Protein AF-A0A8T3PZ11-F1 (afdb_monomer_lite)

Sequence (168 aa):
MGRRGVGGLRSTDRPSPPRGRAASSSPSSPPAPASAWRDTTCRTQPWRGLAAGADVIVDALIGSSLEGAPDEAYQPLIGVSALTDGWVVSLDLPSGIDASSAERPGAAVRADVTLGLGLPKIGAGRGEGRRFAGQRLLADIGIPPAAYQRLGIEVGNVFRHASIVSLP

Foldseek 3Di:
DDDDDDDDPPPDDPDDQPPPPPCPDDPPDDDDPPVVCVPVPPDDDPLPPPQQPDQEDEAPPDAQPDDAADDPVCQVVLCSLVNYSHFYEYEQFFPQFHQAPLDRRYRTHQGLAYEREDDRTPNCVDDNNVRRHRWYKYFDPPDDCVVCVVVVHDDDPQQVPHRMDTDD

Radius of gyration: 18.42 Å; chains: 1; bounding box: 52×54×48 Å

pLDDT: mean 79.47, std 22.56, range [28.31, 98.5]

Structure (mmCIF, N/CA/C/O backbone):
data_AF-A0A8T3PZ11-F1
#
_entry.id   AF-A0A8T3PZ11-F1
#
loop_
_atom_site.group_PDB
_atom_site.id
_atom_site.type_symbol
_atom_site.label_atom_id
_atom_site.label_alt_id
_atom_site.label_comp_id
_atom_site.label_asym_id
_atom_site.label_entity_id
_atom_site.label_seq_id
_atom_site.pdbx_PDB_ins_code
_atom_site.Cartn_x
_atom_site.Cartn_y
_atom_site.Cartn_z
_atom_site.occupancy
_atom_site.B_iso_or_equiv
_atom_site.auth_seq_id
_atom_site.auth_comp_id
_atom_site.auth_asym_id
_atom_site.auth_atom_id
_atom_site.pdbx_PDB_model_num
ATOM 1 N N . MET A 1 1 ? 26.832 28.950 -23.861 1.00 40.84 1 MET A N 1
ATOM 2 C CA . MET A 1 1 ? 26.361 28.430 -22.557 1.00 40.84 1 MET A CA 1
ATOM 3 C C . MET A 1 1 ? 24.882 28.047 -22.685 1.00 40.84 1 MET A C 1
ATOM 5 O O . MET A 1 1 ? 24.011 28.865 -22.431 1.00 40.84 1 MET A O 1
ATOM 9 N N . GLY A 1 2 ? 24.573 26.855 -23.204 1.00 30.97 2 GLY A N 1
ATOM 10 C CA . GLY A 1 2 ? 23.191 26.417 -23.444 1.00 30.97 2 GLY A CA 1
ATOM 11 C C . GLY A 1 2 ? 22.720 25.469 -22.346 1.00 30.97 2 GLY A C 1
ATOM 12 O O . GLY A 1 2 ? 23.194 24.338 -22.280 1.00 30.97 2 GLY A O 1
ATOM 13 N N . ARG A 1 3 ? 21.800 25.913 -21.485 1.00 35.12 3 ARG A N 1
ATOM 14 C CA . ARG A 1 3 ? 21.089 25.029 -20.552 1.00 35.12 3 ARG A CA 1
ATOM 15 C C . ARG A 1 3 ? 19.953 24.343 -21.312 1.00 35.12 3 ARG A C 1
ATOM 17 O O . ARG A 1 3 ? 18.979 24.995 -21.671 1.00 35.12 3 ARG A O 1
ATOM 24 N N . ARG A 1 4 ? 20.081 23.038 -21.569 1.00 34.44 4 ARG A N 1
ATOM 25 C CA . ARG A 1 4 ? 18.954 22.209 -22.021 1.00 34.44 4 ARG A CA 1
ATOM 26 C C . ARG A 1 4 ? 18.013 22.025 -20.833 1.00 34.44 4 ARG A C 1
ATOM 28 O O . ARG A 1 4 ? 18.372 21.367 -19.861 1.00 34.44 4 ARG A O 1
ATOM 35 N N . GLY A 1 5 ? 16.843 22.652 -20.899 1.00 30.42 5 GLY A N 1
ATOM 36 C CA . GLY A 1 5 ? 15.741 22.370 -19.990 1.00 30.42 5 GLY A CA 1
ATOM 37 C C . GLY A 1 5 ? 15.244 20.951 -20.237 1.00 30.42 5 GLY A C 1
ATOM 38 O O . GLY A 1 5 ? 14.877 20.605 -21.358 1.00 30.42 5 GLY A O 1
ATOM 39 N N . VAL A 1 6 ? 15.272 20.125 -19.197 1.00 38.03 6 VAL A N 1
ATOM 40 C CA . VAL A 1 6 ? 14.631 18.811 -19.200 1.00 38.03 6 VAL A CA 1
ATOM 41 C C . VAL A 1 6 ? 13.127 19.071 -19.214 1.00 38.03 6 VAL A C 1
ATOM 43 O O . VAL A 1 6 ? 12.582 19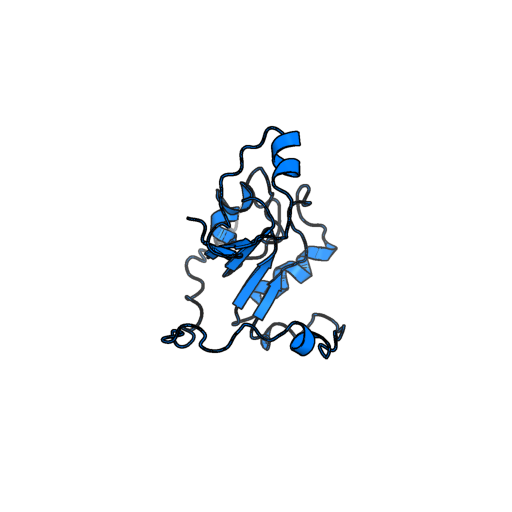.654 -18.277 1.00 38.03 6 VAL A O 1
ATOM 46 N N . GLY A 1 7 ? 12.483 18.737 -20.332 1.00 28.31 7 GLY A N 1
ATOM 47 C CA . GLY A 1 7 ? 11.046 18.887 -20.513 1.00 28.31 7 GLY A CA 1
ATOM 48 C C . GLY A 1 7 ? 10.297 18.082 -19.458 1.00 28.31 7 GLY A C 1
ATOM 49 O O . GLY A 1 7 ? 10.489 16.875 -19.334 1.00 28.31 7 GLY A O 1
ATOM 50 N N . GLY A 1 8 ? 9.456 18.770 -18.688 1.00 30.23 8 GLY A N 1
ATOM 51 C CA . GLY A 1 8 ? 8.541 18.144 -17.748 1.00 30.23 8 GLY A CA 1
ATOM 52 C C . GLY A 1 8 ? 7.560 17.244 -18.490 1.00 30.23 8 GLY A C 1
ATOM 53 O O . GLY A 1 8 ? 6.756 17.718 -19.293 1.00 30.23 8 GLY A O 1
ATOM 54 N N . LEU A 1 9 ? 7.614 15.950 -18.193 1.00 34.22 9 LEU A N 1
ATOM 55 C CA . LEU A 1 9 ? 6.552 15.006 -18.512 1.00 34.22 9 LEU A CA 1
ATOM 56 C C . LEU A 1 9 ? 5.316 15.399 -17.695 1.00 34.22 9 LEU A C 1
ATOM 58 O O . LEU A 1 9 ? 5.181 15.056 -16.523 1.00 34.22 9 LEU A O 1
ATOM 62 N N . ARG A 1 10 ? 4.412 16.164 -18.309 1.00 36.34 10 ARG A N 1
ATOM 63 C CA . ARG A 1 10 ? 3.038 16.298 -17.823 1.00 36.34 10 ARG A CA 1
ATOM 64 C C . ARG A 1 10 ? 2.321 14.986 -18.152 1.00 36.34 10 ARG A C 1
ATOM 66 O O . ARG A 1 10 ? 1.842 14.831 -19.266 1.00 36.34 10 ARG A O 1
ATOM 73 N N . SER A 1 11 ? 2.274 14.043 -17.210 1.00 45.47 11 SER A N 1
ATOM 74 C CA . SER A 1 11 ? 1.403 12.861 -17.296 1.00 45.47 11 SER A CA 1
ATOM 75 C C . SER A 1 11 ? 0.234 13.011 -16.318 1.00 45.47 11 SER A C 1
ATOM 77 O O . SER A 1 11 ? 0.173 12.370 -15.268 1.00 45.47 11 SER A O 1
ATOM 79 N N . THR A 1 12 ? -0.679 13.927 -16.622 1.00 46.34 12 THR A N 1
ATOM 80 C CA . THR A 1 12 ? -2.043 13.839 -16.096 1.00 46.34 12 THR A CA 1
ATOM 81 C C . THR A 1 12 ? -2.808 12.920 -17.040 1.00 46.34 12 THR A C 1
ATOM 83 O O . THR A 1 12 ? -2.744 13.125 -18.245 1.00 46.34 12 THR A O 1
ATOM 86 N N . ASP A 1 13 ? -3.488 11.924 -16.479 1.00 43.38 13 ASP A N 1
ATOM 87 C CA . ASP A 1 13 ? -4.371 10.961 -17.152 1.00 43.38 13 ASP A CA 1
ATOM 88 C C . ASP A 1 13 ? -3.690 9.699 -17.701 1.00 43.38 13 ASP A C 1
ATOM 90 O O . ASP A 1 13 ? -3.577 9.476 -18.904 1.00 43.38 13 ASP A O 1
ATOM 94 N N . ARG A 1 14 ? -3.331 8.784 -16.783 1.00 50.12 14 ARG A N 1
ATOM 95 C CA . ARG A 1 14 ? -3.458 7.356 -17.117 1.00 50.12 14 ARG A CA 1
ATOM 96 C C . ARG A 1 14 ? -4.959 7.144 -17.385 1.00 50.12 14 ARG A C 1
ATOM 98 O O . ARG A 1 14 ? -5.754 7.586 -16.546 1.00 50.12 14 ARG A O 1
ATOM 105 N N . PRO A 1 15 ? -5.362 6.579 -18.536 1.00 39.34 15 PRO A N 1
ATOM 106 C CA . PRO A 1 15 ? -6.771 6.343 -18.821 1.00 39.34 15 PRO A CA 1
ATOM 107 C C . PRO A 1 15 ? -7.394 5.587 -17.649 1.00 39.34 15 PRO A C 1
ATOM 109 O O . PRO A 1 15 ? -6.736 4.741 -17.039 1.00 39.34 15 PRO A O 1
ATOM 112 N N . SER A 1 16 ? -8.649 5.905 -17.313 1.00 43.78 16 SER A N 1
ATOM 113 C CA . SER A 1 16 ? -9.408 5.042 -16.411 1.00 43.78 16 SER A CA 1
ATOM 114 C C . SER A 1 16 ? -9.273 3.611 -16.933 1.00 43.78 16 SER A C 1
ATOM 116 O O . SER A 1 16 ? -9.391 3.435 -18.154 1.00 43.78 16 SER A O 1
ATOM 118 N N . PRO A 1 17 ? -9.003 2.618 -16.066 1.00 45.28 17 PRO A N 1
ATOM 119 C CA . PRO A 1 17 ? -8.902 1.234 -16.505 1.00 45.28 17 PRO A CA 1
ATOM 120 C C . PRO A 1 17 ? -10.127 0.905 -17.361 1.00 45.28 17 PRO A C 1
ATOM 122 O O . PRO A 1 17 ? -11.192 1.513 -17.139 1.00 45.28 17 PRO A O 1
ATOM 125 N N . PRO A 1 18 ? -10.001 0.005 -18.360 1.00 44.66 18 PRO A N 1
ATOM 126 C CA . PRO A 1 18 ? -11.141 -0.389 -19.175 1.00 44.66 18 PRO A CA 1
ATOM 127 C C . PRO A 1 18 ? -12.286 -0.643 -18.214 1.00 44.66 18 PRO A C 1
ATOM 129 O O . PRO A 1 18 ? -12.075 -1.314 -17.201 1.00 44.66 18 PRO A O 1
ATOM 132 N N . ARG A 1 19 ? -13.447 -0.016 -18.461 1.00 44.81 19 ARG A N 1
ATOM 133 C CA . ARG A 1 19 ? -14.642 -0.250 -17.652 1.00 44.81 19 ARG A CA 1
ATOM 134 C C . ARG A 1 19 ? -14.885 -1.748 -17.737 1.00 44.81 19 ARG A C 1
ATOM 136 O O . ARG A 1 19 ? -15.534 -2.217 -18.670 1.00 44.81 19 ARG A O 1
ATOM 143 N N . GLY A 1 20 ? -14.325 -2.498 -16.787 1.00 39.06 20 GLY A N 1
ATOM 144 C CA . GLY A 1 20 ? -14.739 -3.847 -16.498 1.00 39.06 20 GLY A CA 1
ATOM 145 C C . GLY A 1 20 ? -16.238 -3.718 -16.421 1.00 39.06 20 GLY A C 1
ATOM 146 O O . GLY A 1 20 ? -16.719 -2.762 -15.795 1.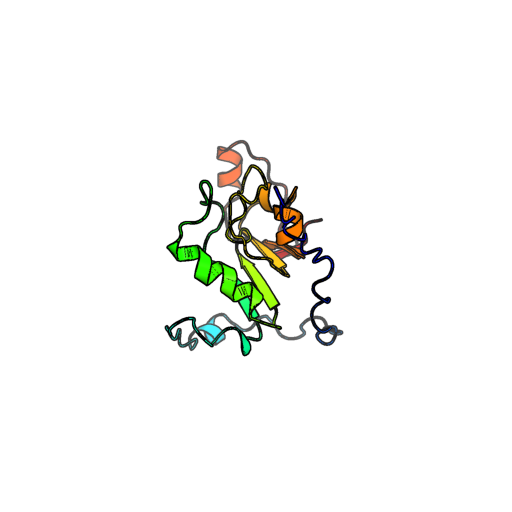00 39.06 20 GLY A O 1
ATOM 147 N N . ARG A 1 21 ? -16.946 -4.558 -17.191 1.00 34.28 21 ARG A N 1
ATOM 148 C CA . ARG A 1 21 ? -18.405 -4.666 -17.126 1.00 34.28 21 ARG A CA 1
ATOM 149 C C . ARG A 1 21 ? -18.781 -4.329 -15.702 1.00 34.28 21 ARG A C 1
ATOM 151 O O . ARG A 1 21 ? -18.279 -5.001 -14.798 1.00 34.28 21 ARG A O 1
ATOM 158 N N . ALA A 1 22 ? -19.533 -3.240 -15.515 1.00 33.47 22 ALA A N 1
ATOM 159 C CA . ALA A 1 22 ? -20.079 -2.945 -14.208 1.00 33.47 22 ALA A CA 1
ATOM 160 C C . ALA A 1 22 ? -20.568 -4.293 -13.691 1.00 33.47 22 ALA A C 1
ATOM 162 O O . ALA A 1 22 ? -21.275 -4.992 -14.426 1.00 33.47 22 ALA A O 1
ATOM 163 N N . ALA A 1 23 ? -20.100 -4.714 -12.519 1.00 37.97 23 ALA A N 1
ATOM 164 C CA . ALA A 1 23 ? -20.728 -5.815 -11.823 1.00 37.97 23 ALA A CA 1
ATOM 165 C C . ALA A 1 23 ? -22.131 -5.306 -11.463 1.00 37.97 23 ALA A C 1
ATOM 167 O O . ALA A 1 23 ? -22.411 -4.886 -10.347 1.00 37.97 23 ALA A O 1
ATOM 168 N N . SER A 1 24 ? -23.004 -5.238 -12.469 1.00 38.56 24 SER A N 1
ATOM 169 C CA . SER A 1 24 ? -24.431 -5.003 -12.380 1.00 38.56 24 SER A CA 1
ATOM 170 C C . SER A 1 24 ? -25.042 -6.329 -11.964 1.00 38.56 24 SER A C 1
ATOM 172 O O . SER A 1 24 ? -25.735 -7.006 -12.713 1.00 38.56 24 SER A O 1
ATOM 174 N N . SER A 1 25 ? -24.629 -6.726 -10.779 1.00 38.00 25 SER A N 1
ATOM 175 C CA . SER A 1 25 ? -25.112 -7.803 -9.953 1.00 38.00 25 SER A CA 1
ATOM 176 C C . SER A 1 25 ? -24.159 -7.743 -8.777 1.00 38.00 25 SER A C 1
ATOM 178 O O . SER A 1 25 ? -22.947 -7.900 -8.962 1.00 38.00 25 SER A O 1
ATOM 180 N N . SER A 1 26 ? -24.686 -7.524 -7.573 1.00 39.12 26 SER A N 1
ATOM 181 C CA . SER A 1 26 ? -24.033 -8.013 -6.359 1.00 39.12 26 SER A CA 1
ATOM 182 C C . SER A 1 26 ? -23.376 -9.356 -6.689 1.00 39.12 26 SER A C 1
ATOM 184 O O . SER A 1 26 ? -24.028 -10.134 -7.395 1.00 39.12 26 SER A O 1
ATOM 186 N N . PRO A 1 27 ? -22.130 -9.644 -6.274 1.00 36.09 27 PRO A N 1
ATOM 187 C CA . PRO A 1 27 ? -21.582 -10.976 -6.472 1.00 36.09 27 PRO A CA 1
ATOM 188 C C . PRO A 1 27 ? -22.564 -11.955 -5.818 1.00 36.09 27 PRO A C 1
ATOM 190 O O . PRO A 1 27 ? -22.660 -12.047 -4.600 1.00 36.09 27 PRO A O 1
ATOM 193 N N . SER A 1 28 ? -23.390 -12.605 -6.640 1.00 44.44 28 SER A N 1
ATOM 194 C CA . SER A 1 28 ? -24.408 -13.564 -6.205 1.00 44.44 28 SER A CA 1
ATOM 195 C C . SER A 1 28 ? -23.761 -14.885 -5.810 1.00 44.44 28 SER A C 1
ATOM 197 O O . SER A 1 28 ? -24.422 -15.783 -5.300 1.00 44.44 28 SER A O 1
ATOM 199 N N . SER A 1 29 ? -22.455 -14.994 -6.041 1.00 38.19 29 SER A N 1
ATOM 200 C CA . SER A 1 29 ? -21.614 -16.065 -5.551 1.00 38.19 29 SER A CA 1
ATOM 201 C C . SER A 1 29 ? -20.837 -15.575 -4.330 1.00 38.19 29 SER A C 1
ATOM 203 O O . SER A 1 29 ? -20.284 -14.471 -4.372 1.00 38.19 29 SER A O 1
ATOM 205 N N . PRO A 1 30 ? -20.770 -16.374 -3.250 1.00 39.69 30 PRO A N 1
ATOM 206 C CA . PRO A 1 30 ? -19.862 -16.085 -2.151 1.00 39.69 30 PRO A CA 1
ATOM 207 C C . PRO A 1 30 ? -18.425 -15.950 -2.687 1.00 39.69 30 PRO A C 1
ATOM 209 O O . PRO A 1 30 ? -18.109 -16.544 -3.726 1.00 39.69 30 PRO A O 1
ATOM 212 N N . PRO A 1 31 ? -17.543 -15.190 -2.008 1.00 53.28 31 PRO A N 1
ATOM 213 C CA . PRO A 1 31 ? -16.123 -15.200 -2.340 1.00 53.28 31 PRO A CA 1
ATOM 214 C C . PRO A 1 31 ? -15.646 -16.651 -2.416 1.00 53.28 31 PRO A C 1
ATOM 216 O O . PRO A 1 31 ? -16.051 -17.479 -1.593 1.00 53.28 31 PRO A O 1
ATOM 219 N N . ALA A 1 32 ? -14.831 -16.960 -3.431 1.00 51.34 32 ALA A N 1
ATOM 220 C CA . ALA A 1 32 ? -14.315 -18.306 -3.631 1.00 51.34 32 ALA A CA 1
ATOM 221 C C . ALA A 1 32 ? -13.755 -18.825 -2.293 1.00 51.34 32 ALA A C 1
ATOM 223 O O . ALA A 1 32 ? -12.999 -18.100 -1.634 1.00 51.34 32 ALA A O 1
ATOM 224 N N . PRO A 1 33 ? -14.162 -20.027 -1.845 1.00 48.25 33 PRO A N 1
ATOM 225 C CA . PRO A 1 33 ? -13.781 -20.527 -0.533 1.00 48.25 33 PRO A CA 1
ATOM 226 C C . PRO A 1 33 ? -12.256 -20.565 -0.425 1.00 48.25 33 PRO A C 1
ATOM 228 O O . PRO A 1 33 ? -11.570 -20.772 -1.421 1.00 48.25 33 PRO A O 1
ATOM 231 N N . ALA A 1 34 ? -11.704 -20.425 0.782 1.00 49.22 34 ALA A N 1
ATOM 232 C CA . ALA A 1 34 ? -10.256 -20.517 1.010 1.00 49.22 34 ALA A CA 1
ATOM 233 C C . ALA A 1 34 ? -9.624 -21.792 0.394 1.00 49.22 34 ALA A C 1
ATOM 235 O O . ALA A 1 34 ? -8.437 -21.812 0.089 1.00 49.22 34 ALA A O 1
ATOM 236 N N . SER A 1 35 ? -10.421 -22.848 0.169 1.00 46.00 35 SER A N 1
ATOM 237 C CA . SER A 1 35 ? -10.028 -24.057 -0.563 1.00 46.00 35 SER A CA 1
ATOM 238 C C . SER A 1 35 ? -9.755 -23.864 -2.056 1.00 46.00 35 SER A C 1
ATOM 240 O O . SER A 1 35 ? -8.908 -24.574 -2.580 1.00 46.00 35 SER A O 1
ATOM 242 N N . ALA A 1 36 ? -10.391 -22.904 -2.727 1.00 49.62 36 ALA A N 1
ATOM 243 C CA . ALA A 1 36 ? -10.120 -22.571 -4.127 1.00 49.62 36 ALA A CA 1
ATOM 244 C C . ALA A 1 36 ? -8.708 -21.993 -4.331 1.00 49.62 36 ALA A C 1
ATOM 246 O O . ALA A 1 36 ? -8.157 -22.076 -5.422 1.00 49.62 36 ALA A O 1
ATOM 247 N N . TRP A 1 37 ? -8.105 -21.461 -3.265 1.00 51.59 37 TRP A N 1
ATOM 248 C CA . TRP A 1 37 ? -6.733 -20.952 -3.257 1.00 51.59 37 TRP A CA 1
ATOM 249 C C . TRP A 1 37 ? -5.704 -22.007 -2.821 1.00 51.59 37 TRP A C 1
ATOM 251 O O . TRP A 1 37 ? -4.505 -21.732 -2.850 1.00 51.59 37 TRP A O 1
ATOM 261 N N . ARG A 1 38 ? -6.134 -23.216 -2.420 1.00 47.88 38 ARG A N 1
ATOM 262 C CA . ARG A 1 38 ? -5.220 -24.293 -1.983 1.00 47.88 38 ARG A CA 1
ATOM 263 C C . ARG A 1 38 ? -4.405 -24.885 -3.135 1.00 47.88 38 ARG A C 1
ATOM 265 O O . ARG A 1 38 ? -3.293 -25.329 -2.884 1.00 47.88 38 ARG A O 1
ATOM 272 N N . ASP A 1 39 ? -4.911 -24.797 -4.363 1.00 49.56 39 ASP A N 1
ATOM 273 C CA . ASP A 1 39 ? -4.210 -25.199 -5.593 1.00 49.56 39 ASP A CA 1
ATOM 274 C C . ASP A 1 39 ? -3.514 -24.023 -6.300 1.00 49.56 39 ASP A C 1
ATOM 276 O O . ASP A 1 39 ? -3.157 -24.108 -7.477 1.00 49.56 39 ASP A O 1
ATOM 280 N N . THR A 1 40 ? -3.278 -22.906 -5.601 1.00 57.75 40 THR A N 1
ATOM 281 C CA . THR A 1 40 ? -2.482 -21.818 -6.178 1.00 57.75 40 THR A CA 1
ATOM 282 C C . THR A 1 40 ? -1.028 -22.272 -6.245 1.00 57.75 40 THR A C 1
ATOM 284 O O . THR A 1 40 ? -0.272 -22.143 -5.282 1.00 57.75 40 THR A O 1
ATOM 287 N N . THR A 1 41 ? -0.604 -22.816 -7.386 1.00 59.94 41 THR A N 1
ATOM 288 C CA . THR A 1 41 ? 0.818 -23.026 -7.651 1.00 59.94 41 THR A CA 1
ATOM 289 C C . THR A 1 41 ? 1.487 -21.655 -7.688 1.00 59.94 41 THR A C 1
ATOM 291 O O . THR A 1 41 ? 1.419 -20.952 -8.696 1.00 59.94 41 THR A O 1
ATOM 294 N N . CYS A 1 42 ? 2.114 -21.247 -6.584 1.00 66.88 42 CYS A N 1
ATOM 295 C CA . CYS A 1 42 ? 3.004 -20.096 -6.584 1.00 66.88 42 CYS A CA 1
ATOM 296 C C . CYS A 1 42 ? 4.217 -20.466 -7.439 1.00 66.88 42 CYS A C 1
ATOM 298 O O . CYS A 1 42 ? 5.064 -21.264 -7.035 1.00 66.88 42 CYS A O 1
ATOM 300 N N . ARG A 1 43 ? 4.264 -19.939 -8.662 1.00 67.25 43 ARG A N 1
ATOM 301 C CA . ARG A 1 43 ? 5.412 -20.098 -9.549 1.00 67.25 43 ARG A CA 1
ATOM 302 C C . ARG A 1 43 ? 6.297 -18.875 -9.396 1.00 67.25 43 ARG A C 1
ATOM 304 O O . ARG A 1 43 ? 5.902 -17.773 -9.768 1.00 67.25 43 ARG A O 1
ATOM 311 N N . THR A 1 44 ? 7.504 -19.075 -8.888 1.00 76.00 44 THR A N 1
ATOM 312 C CA . THR A 1 44 ? 8.544 -18.053 -8.951 1.00 76.00 44 THR A CA 1
ATOM 313 C C . THR A 1 44 ? 9.151 -18.069 -10.349 1.00 76.00 44 THR A C 1
ATOM 315 O O . THR A 1 44 ? 9.464 -19.116 -10.913 1.00 76.00 44 THR A O 1
ATOM 318 N N . GLN A 1 45 ? 9.272 -16.894 -10.945 1.00 73.81 45 GLN A N 1
ATOM 319 C CA . GLN A 1 45 ? 9.867 -16.711 -12.261 1.00 73.81 45 GLN A CA 1
ATOM 320 C C . GLN A 1 45 ? 10.499 -15.321 -12.320 1.00 73.81 45 GLN A C 1
ATOM 322 O O . GLN A 1 45 ? 10.069 -14.428 -11.583 1.00 73.81 45 GLN A O 1
ATOM 327 N N . PRO A 1 46 ? 11.528 -15.112 -13.157 1.00 79.12 46 PRO A N 1
ATOM 328 C CA . PRO A 1 46 ? 12.093 -13.786 -13.352 1.00 79.12 46 PRO A CA 1
ATOM 329 C C . PRO A 1 46 ? 10.993 -12.800 -13.755 1.00 79.12 46 PRO A C 1
ATOM 331 O O . PRO A 1 46 ? 10.225 -13.068 -14.670 1.00 79.12 46 PRO A O 1
ATOM 334 N N . TRP A 1 47 ? 10.931 -11.645 -13.094 1.00 74.12 47 TRP A N 1
ATOM 335 C CA . TRP A 1 47 ? 9.876 -10.646 -13.316 1.00 74.12 47 TRP A CA 1
ATOM 336 C C . TRP A 1 47 ? 9.869 -10.058 -14.742 1.00 74.12 47 TRP A C 1
ATOM 338 O O . TRP A 1 47 ? 8.869 -9.497 -15.194 1.00 74.12 47 TRP A O 1
ATOM 348 N N . ARG A 1 48 ? 10.988 -10.173 -15.466 1.00 74.00 48 ARG A N 1
ATOM 349 C CA . ARG A 1 48 ? 11.167 -9.620 -16.812 1.00 74.00 48 ARG A CA 1
ATOM 350 C C . ARG A 1 48 ? 10.226 -10.294 -17.815 1.00 74.00 48 ARG A C 1
ATOM 352 O O . ARG A 1 48 ? 10.318 -11.494 -18.037 1.00 74.00 48 ARG A O 1
ATOM 359 N N . GLY A 1 49 ? 9.376 -9.494 -18.461 1.00 70.81 49 GLY A N 1
ATOM 360 C CA . GLY A 1 49 ? 8.480 -9.935 -19.539 1.00 70.81 49 GLY A CA 1
ATOM 361 C C . GLY A 1 49 ? 7.092 -10.410 -19.097 1.00 70.81 49 GLY A C 1
ATOM 362 O O . GLY A 1 49 ? 6.269 -10.705 -19.954 1.00 70.81 49 GLY A O 1
ATOM 363 N N . LEU A 1 50 ? 6.803 -10.446 -17.791 1.00 70.56 50 LEU A N 1
ATOM 364 C CA . LEU A 1 50 ? 5.523 -10.954 -17.271 1.00 70.56 50 LEU A CA 1
ATOM 365 C C . LEU A 1 50 ? 4.441 -9.881 -17.128 1.00 70.56 50 LEU A C 1
ATOM 367 O O . LEU A 1 50 ? 3.257 -10.176 -17.242 1.00 70.56 50 LEU A O 1
ATOM 371 N N . ALA A 1 51 ? 4.842 -8.633 -16.898 1.00 73.44 51 ALA A N 1
ATOM 372 C CA . ALA A 1 51 ? 3.911 -7.549 -16.593 1.00 73.44 51 ALA A CA 1
ATOM 373 C C . ALA A 1 51 ? 3.004 -7.155 -17.761 1.00 73.44 51 ALA A C 1
ATOM 375 O O . ALA A 1 51 ? 1.844 -6.818 -17.541 1.00 73.44 51 ALA A O 1
ATOM 376 N N . ALA A 1 52 ? 3.510 -7.244 -18.993 1.00 74.75 52 ALA A N 1
ATOM 377 C CA . ALA A 1 52 ? 2.765 -6.851 -20.187 1.00 74.75 52 ALA A CA 1
ATOM 378 C C . ALA A 1 52 ? 1.534 -7.740 -20.455 1.00 74.75 52 ALA A C 1
ATOM 380 O O . ALA A 1 52 ? 0.623 -7.314 -21.151 1.00 74.75 52 ALA A O 1
ATOM 381 N N . GLY A 1 53 ? 1.498 -8.962 -19.908 1.00 80.31 53 GLY A N 1
ATOM 382 C CA . GLY A 1 53 ? 0.363 -9.885 -20.033 1.00 80.31 53 GLY A CA 1
ATOM 383 C C . GLY A 1 53 ? -0.437 -10.082 -18.745 1.00 80.31 53 GLY A C 1
ATOM 384 O O . GLY A 1 53 ? -1.288 -10.964 -18.706 1.00 80.31 53 GLY A O 1
ATOM 385 N N . ALA A 1 54 ? -0.138 -9.336 -17.678 1.00 86.12 54 ALA A N 1
ATOM 386 C CA . ALA A 1 54 ? -0.823 -9.490 -16.400 1.00 86.12 54 ALA A CA 1
ATOM 387 C C . ALA A 1 54 ? -2.138 -8.698 -16.384 1.00 86.12 54 ALA A C 1
ATOM 389 O O . ALA A 1 54 ? -2.126 -7.489 -16.596 1.00 86.12 54 ALA A O 1
ATOM 390 N N . ASP A 1 55 ? -3.252 -9.359 -16.053 1.00 90.94 55 ASP A N 1
ATOM 391 C CA . ASP A 1 55 ? -4.538 -8.682 -15.820 1.00 90.94 55 ASP A CA 1
ATOM 392 C C . ASP A 1 55 ? -4.510 -7.826 -14.543 1.00 90.94 55 ASP A C 1
ATOM 394 O O . ASP A 1 55 ? -5.190 -6.801 -14.442 1.00 90.94 55 ASP A O 1
ATOM 398 N N . VAL A 1 56 ? -3.725 -8.270 -13.553 1.00 93.69 56 VAL A N 1
ATOM 399 C CA . VAL A 1 56 ? -3.541 -7.612 -12.259 1.00 93.69 56 VAL A CA 1
ATOM 400 C C . VAL A 1 56 ? -2.093 -7.768 -11.794 1.00 93.69 56 VAL A C 1
ATOM 402 O O . VAL A 1 56 ? -1.545 -8.871 -11.784 1.00 93.69 56 VAL A O 1
ATOM 405 N N . ILE A 1 57 ? -1.496 -6.670 -11.340 1.00 94.06 57 ILE A N 1
ATOM 406 C CA . ILE A 1 57 ? -0.261 -6.640 -10.561 1.00 94.06 57 ILE A CA 1
ATOM 407 C C . ILE A 1 57 ? -0.618 -6.307 -9.117 1.00 94.06 57 ILE A C 1
ATOM 409 O O . ILE A 1 57 ? -1.252 -5.288 -8.845 1.00 94.06 57 ILE A O 1
ATOM 413 N N . VAL A 1 58 ? -0.169 -7.152 -8.190 1.00 96.00 58 VAL A N 1
ATOM 414 C CA . VAL A 1 58 ? -0.264 -6.881 -6.755 1.00 96.00 58 VAL A CA 1
ATOM 415 C C . VAL A 1 58 ? 1.076 -6.350 -6.268 1.00 96.00 58 VAL A C 1
ATOM 417 O O . VAL A 1 58 ? 2.080 -7.061 -6.270 1.00 96.00 58 VAL A O 1
ATOM 420 N N . ASP A 1 59 ? 1.083 -5.089 -5.861 1.00 96.88 59 ASP A N 1
ATOM 421 C CA . ASP A 1 59 ? 2.203 -4.450 -5.196 1.00 96.88 59 ASP A CA 1
ATOM 422 C C . ASP A 1 59 ? 2.150 -4.747 -3.694 1.00 96.88 59 ASP A C 1
ATOM 424 O O . ASP A 1 59 ? 1.330 -4.215 -2.949 1.00 96.88 59 ASP A O 1
ATOM 428 N N . ALA A 1 60 ? 3.040 -5.636 -3.273 1.00 96.00 60 ALA A N 1
ATOM 429 C CA . ALA A 1 60 ? 3.287 -5.986 -1.880 1.00 96.00 60 ALA A CA 1
ATOM 430 C C . ALA A 1 60 ? 4.794 -5.932 -1.576 1.00 96.00 60 ALA A C 1
ATOM 432 O O . ALA A 1 60 ? 5.304 -6.753 -0.815 1.00 96.00 60 ALA A O 1
ATOM 433 N N . LEU A 1 61 ? 5.524 -5.024 -2.243 1.00 95.44 61 LEU A N 1
ATOM 434 C CA . LEU A 1 61 ? 6.981 -4.928 -2.115 1.00 95.44 61 LEU A CA 1
ATOM 435 C C . LEU A 1 61 ? 7.377 -4.243 -0.802 1.00 95.44 61 LEU A C 1
ATOM 437 O O . LEU A 1 61 ? 8.228 -4.756 -0.081 1.00 95.44 61 LEU A O 1
ATOM 441 N N . ILE A 1 62 ? 6.783 -3.081 -0.508 1.00 97.12 62 ILE A N 1
ATOM 442 C CA . ILE A 1 62 ? 7.104 -2.243 0.650 1.00 97.12 62 ILE A CA 1
ATOM 443 C C . ILE A 1 62 ? 5.821 -1.570 1.156 1.00 97.12 62 ILE A C 1
ATOM 445 O O . ILE A 1 62 ? 5.215 -0.771 0.449 1.00 97.12 62 ILE A O 1
ATOM 449 N N . GLY A 1 63 ? 5.422 -1.872 2.392 1.00 95.12 63 GLY A N 1
ATOM 450 C CA . GLY A 1 63 ? 4.291 -1.221 3.065 1.00 95.12 63 GLY A CA 1
ATOM 451 C C . GLY A 1 63 ? 4.739 -0.063 3.958 1.00 95.12 63 GLY A C 1
ATOM 452 O O . GLY A 1 63 ? 5.632 0.711 3.617 1.00 95.12 63 GLY A O 1
ATOM 453 N N . SER A 1 64 ? 4.168 0.030 5.160 1.00 95.50 64 SER A N 1
ATOM 454 C CA . SER A 1 64 ? 4.479 1.094 6.124 1.00 95.50 64 SER A CA 1
ATOM 455 C C . SER A 1 64 ? 5.899 1.106 6.699 1.00 95.50 64 SER A C 1
ATOM 457 O O . SER A 1 64 ? 6.201 1.977 7.508 1.00 95.50 64 SER A O 1
ATOM 459 N N . SER A 1 65 ? 6.751 0.144 6.342 1.00 95.31 65 SER A N 1
ATOM 460 C CA . SER A 1 65 ? 8.129 0.031 6.835 1.00 95.31 65 SER A CA 1
ATOM 461 C C . SER A 1 65 ? 9.156 0.790 5.990 1.00 95.31 65 SER A C 1
ATOM 463 O O . SER A 1 65 ? 10.350 0.601 6.198 1.00 95.31 65 SER A O 1
ATOM 465 N N . LEU A 1 66 ? 8.730 1.572 4.991 1.00 96.56 66 LEU A N 1
ATOM 466 C CA . LEU A 1 66 ? 9.653 2.366 4.184 1.00 96.56 66 LEU A CA 1
ATOM 467 C C . LEU A 1 66 ? 10.355 3.422 5.050 1.00 96.56 66 LEU A C 1
ATOM 469 O O . LEU A 1 66 ? 9.695 4.214 5.718 1.00 96.56 66 LEU A O 1
ATOM 473 N N . GLU A 1 67 ? 11.681 3.476 4.952 1.00 94.56 67 GLU A N 1
ATOM 474 C CA . GLU A 1 67 ? 12.510 4.528 5.536 1.00 94.56 67 GLU A CA 1
ATOM 475 C C . GLU A 1 67 ? 13.294 5.217 4.413 1.00 94.56 67 GLU A C 1
ATOM 477 O O . GLU A 1 67 ? 14.202 4.638 3.821 1.00 94.56 67 GLU A O 1
ATOM 482 N N . GLY A 1 68 ? 12.932 6.459 4.082 1.00 95.50 68 GLY A N 1
ATOM 483 C CA . GLY A 1 68 ? 13.565 7.183 2.978 1.00 95.50 68 GLY A CA 1
ATOM 484 C C . GLY A 1 68 ? 13.241 6.595 1.597 1.00 95.50 68 GLY A C 1
ATOM 485 O O . GLY A 1 68 ? 12.142 6.100 1.354 1.00 95.50 68 GLY A O 1
ATOM 486 N N . ALA A 1 69 ? 14.168 6.728 0.644 1.00 97.31 69 ALA A N 1
ATOM 487 C CA . ALA A 1 69 ? 13.971 6.231 -0.719 1.00 97.31 69 ALA A CA 1
ATOM 488 C C . ALA A 1 69 ? 14.091 4.696 -0.776 1.00 97.31 69 ALA A C 1
ATOM 490 O O . ALA A 1 69 ? 14.970 4.152 -0.112 1.00 97.31 69 ALA A O 1
ATOM 491 N N . PRO A 1 70 ? 13.284 3.992 -1.598 1.00 96.94 70 PRO A N 1
ATOM 492 C CA . PRO A 1 70 ? 13.447 2.552 -1.784 1.00 96.94 70 PRO A CA 1
ATOM 493 C C . PRO A 1 70 ? 14.855 2.183 -2.251 1.00 96.94 70 PRO A C 1
ATOM 495 O O . PRO A 1 70 ? 15.392 2.832 -3.160 1.00 96.94 70 PRO A O 1
ATOM 498 N N . ASP A 1 71 ? 15.398 1.097 -1.693 1.00 95.44 71 ASP A N 1
ATOM 499 C CA . ASP A 1 71 ? 16.693 0.562 -2.111 1.00 95.44 71 ASP A CA 1
ATOM 500 C C . ASP A 1 71 ? 16.731 0.324 -3.623 1.00 95.44 71 ASP A C 1
ATOM 502 O O . ASP A 1 71 ? 15.730 -0.038 -4.254 1.00 95.44 71 ASP A O 1
ATOM 506 N N . GLU A 1 72 ? 17.920 0.459 -4.211 1.00 92.62 72 GLU A N 1
ATOM 507 C CA . GLU A 1 72 ? 18.135 0.282 -5.651 1.00 92.62 72 GLU A CA 1
ATOM 508 C C . GLU A 1 72 ? 17.617 -1.069 -6.168 1.00 92.62 72 GLU A C 1
ATOM 510 O O . GLU A 1 72 ? 17.128 -1.155 -7.294 1.00 92.62 72 GLU A O 1
ATOM 515 N N . ALA A 1 73 ? 17.637 -2.109 -5.328 1.00 90.31 73 ALA A N 1
ATOM 516 C CA . ALA A 1 73 ? 17.111 -3.432 -5.655 1.00 90.31 73 ALA A CA 1
ATOM 517 C C . ALA A 1 73 ? 15.590 -3.445 -5.923 1.00 90.31 73 ALA A C 1
ATOM 519 O O . ALA A 1 73 ? 15.120 -4.254 -6.726 1.00 90.31 73 ALA A O 1
ATOM 520 N N . TYR A 1 74 ? 14.820 -2.546 -5.298 1.00 91.31 74 TYR A N 1
ATOM 521 C CA . TYR A 1 74 ? 13.368 -2.449 -5.485 1.00 91.31 74 TYR A CA 1
ATOM 522 C C . TYR A 1 74 ? 12.975 -1.566 -6.667 1.00 91.31 74 TYR A C 1
ATOM 524 O O . TYR A 1 74 ? 11.886 -1.737 -7.213 1.00 91.31 74 TYR A O 1
ATOM 532 N N . GLN A 1 75 ? 13.836 -0.643 -7.106 1.00 90.31 75 GLN A N 1
ATOM 533 C CA . GLN A 1 75 ? 13.486 0.312 -8.164 1.00 90.31 75 GLN A CA 1
ATOM 534 C C . GLN A 1 75 ? 13.050 -0.361 -9.481 1.00 90.31 75 GLN A C 1
ATOM 536 O O . GLN A 1 75 ? 12.028 0.056 -10.037 1.00 90.31 75 GLN A O 1
ATOM 541 N N . PRO A 1 76 ? 13.718 -1.429 -9.975 1.00 90.00 76 PRO A N 1
ATOM 542 C CA . PRO A 1 76 ? 13.249 -2.142 -11.159 1.00 90.00 76 PRO A CA 1
ATOM 543 C C . PRO A 1 76 ? 11.877 -2.785 -10.952 1.00 90.00 76 PRO A C 1
ATOM 545 O O . PRO A 1 76 ? 11.066 -2.750 -11.871 1.00 90.00 76 PRO A O 1
ATOM 548 N N . LEU A 1 77 ? 11.609 -3.325 -9.755 1.00 91.75 77 LEU A N 1
ATOM 549 C CA . LEU A 1 77 ? 10.338 -3.969 -9.403 1.00 91.75 77 LEU A CA 1
ATOM 550 C C . LEU A 1 77 ? 9.195 -2.953 -9.327 1.00 91.75 77 LEU A C 1
ATOM 552 O O . LEU A 1 77 ? 8.119 -3.198 -9.860 1.00 91.75 77 LEU A O 1
ATOM 556 N N . ILE A 1 78 ? 9.449 -1.777 -8.753 1.00 94.75 78 ILE A N 1
ATOM 557 C CA . ILE A 1 78 ? 8.501 -0.658 -8.746 1.00 94.75 78 ILE A CA 1
ATOM 558 C C . ILE A 1 78 ? 8.149 -0.247 -10.184 1.00 94.75 78 ILE A C 1
ATOM 560 O O . ILE A 1 78 ? 6.974 -0.057 -10.513 1.00 94.75 78 ILE A O 1
ATOM 564 N N . GLY A 1 79 ? 9.153 -0.180 -11.065 1.00 91.69 79 GLY A N 1
ATOM 565 C CA . GLY A 1 79 ? 8.974 0.156 -12.479 1.00 91.69 79 GLY A CA 1
ATOM 566 C C . GLY A 1 79 ? 8.098 -0.830 -13.261 1.00 91.69 79 GLY A C 1
ATOM 567 O O . GLY A 1 79 ? 7.482 -0.438 -14.250 1.00 91.69 79 GLY A O 1
ATOM 568 N N . VAL A 1 80 ? 7.969 -2.080 -12.802 1.00 89.25 80 VAL A N 1
ATOM 569 C CA . VAL A 1 80 ? 7.126 -3.109 -13.439 1.00 89.25 80 VAL A CA 1
ATOM 570 C C . VAL A 1 80 ? 5.659 -2.688 -13.509 1.00 89.25 80 VAL A C 1
ATOM 572 O O . VAL A 1 80 ? 4.989 -2.971 -14.500 1.00 89.25 80 VAL A O 1
ATOM 575 N N . SER A 1 81 ? 5.170 -1.959 -12.502 1.00 88.38 81 SER A N 1
ATOM 576 C CA . SER A 1 81 ? 3.781 -1.477 -12.444 1.00 88.38 81 SER A CA 1
ATOM 577 C C . SER A 1 81 ? 3.395 -0.549 -13.608 1.00 88.38 81 SER A C 1
ATOM 579 O O . SER A 1 81 ? 2.218 -0.434 -13.958 1.00 88.38 81 SER A O 1
ATOM 581 N N . ALA A 1 82 ? 4.382 0.085 -14.248 1.00 88.62 82 ALA A N 1
ATOM 582 C CA . ALA A 1 82 ? 4.178 0.941 -15.412 1.00 88.62 82 ALA A CA 1
ATOM 583 C C . ALA A 1 82 ? 4.139 0.167 -16.743 1.00 88.62 82 ALA A C 1
ATOM 585 O O . ALA A 1 82 ? 3.828 0.761 -17.771 1.00 88.62 82 ALA A O 1
ATOM 586 N N . LEU A 1 83 ? 4.467 -1.130 -16.742 1.00 87.62 83 LEU A N 1
ATOM 587 C CA . LEU A 1 83 ? 4.570 -1.960 -17.951 1.00 87.62 83 LEU A CA 1
ATOM 588 C C . LEU A 1 83 ? 3.296 -2.754 -18.265 1.00 87.62 83 LEU A C 1
ATOM 590 O O . LEU A 1 83 ? 3.251 -3.438 -19.284 1.00 87.62 83 LEU A O 1
ATOM 594 N N . THR A 1 84 ? 2.304 -2.716 -17.376 1.00 86.94 84 THR A N 1
ATOM 595 C CA . THR A 1 84 ? 1.021 -3.399 -17.553 1.00 86.94 84 THR A CA 1
ATOM 596 C C . THR A 1 84 ? -0.073 -2.422 -17.979 1.00 86.94 84 THR A C 1
ATOM 598 O O . THR A 1 84 ? -0.100 -1.270 -17.525 1.00 86.94 84 THR A O 1
ATOM 601 N N . ASP A 1 85 ? -0.994 -2.919 -18.804 1.00 88.44 85 ASP A N 1
ATOM 602 C CA . ASP A 1 85 ? -2.290 -2.289 -19.086 1.00 88.44 85 ASP A CA 1
ATOM 603 C C . ASP A 1 85 ? -3.401 -2.789 -18.134 1.00 88.44 85 ASP A C 1
ATOM 605 O O . ASP A 1 85 ? -4.536 -2.310 -18.191 1.00 88.44 85 ASP A O 1
ATOM 609 N N . GLY A 1 86 ? -3.087 -3.761 -17.269 1.00 91.25 86 GLY A N 1
ATOM 610 C CA . GLY A 1 86 ? -3.973 -4.299 -16.241 1.00 91.25 86 GLY A CA 1
ATOM 611 C C . GLY A 1 86 ? -4.039 -3.438 -14.976 1.00 91.25 86 GLY A C 1
ATOM 612 O O . GLY A 1 86 ? -3.474 -2.346 -14.898 1.00 91.25 86 GLY A O 1
ATOM 613 N N . TRP A 1 87 ? -4.737 -3.948 -13.960 1.00 95.75 87 TRP A N 1
ATOM 614 C CA . TRP A 1 87 ? -4.904 -3.259 -12.677 1.00 95.75 87 TRP A CA 1
ATOM 615 C C . TRP A 1 87 ? -3.645 -3.338 -11.820 1.00 95.75 87 TRP A C 1
ATOM 617 O O . TRP A 1 87 ? -3.070 -4.410 -11.653 1.00 95.75 87 TRP A O 1
ATOM 627 N N . VAL A 1 88 ? -3.274 -2.236 -11.178 1.00 97.38 88 VAL A N 1
ATOM 628 C CA . VAL A 1 88 ? -2.245 -2.214 -10.134 1.00 97.38 88 VAL A CA 1
ATOM 629 C C . VAL A 1 88 ? -2.915 -2.052 -8.772 1.00 97.38 88 VAL A C 1
ATOM 631 O O . VAL A 1 88 ? -3.549 -1.031 -8.497 1.00 97.38 88 VAL A O 1
ATOM 634 N N . VAL A 1 89 ? -2.765 -3.055 -7.909 1.00 98.31 89 VAL A N 1
ATOM 635 C CA . VAL A 1 89 ? -3.326 -3.065 -6.553 1.00 98.31 89 VAL A CA 1
ATOM 636 C C . VAL A 1 89 ? -2.200 -3.072 -5.531 1.00 98.31 89 VAL A C 1
ATOM 638 O O . VAL A 1 89 ? -1.470 -4.054 -5.441 1.00 98.31 89 VAL A O 1
ATOM 641 N N . SER A 1 90 ? -2.078 -2.014 -4.736 1.00 98.50 90 SER A N 1
ATOM 642 C CA . SER A 1 90 ? -1.099 -1.948 -3.647 1.00 98.50 90 SER A CA 1
ATOM 643 C C . SER A 1 90 ? -1.695 -2.419 -2.326 1.00 98.50 90 SER A C 1
ATOM 645 O O . SER A 1 90 ? -2.829 -2.076 -1.979 1.00 98.50 90 SER A O 1
ATOM 647 N N . LEU A 1 91 ? -0.925 -3.195 -1.569 1.00 98.12 91 LEU A N 1
ATOM 648 C CA . LEU A 1 91 ? -1.266 -3.617 -0.216 1.00 98.12 91 LEU A CA 1
ATOM 649 C C . LEU A 1 91 ? -0.590 -2.697 0.799 1.00 98.12 91 LEU A C 1
ATOM 651 O O . LEU A 1 91 ? 0.598 -2.416 0.707 1.00 98.12 91 LEU A O 1
ATOM 655 N N . ASP A 1 92 ? -1.354 -2.274 1.799 1.00 97.06 92 ASP A N 1
ATOM 656 C CA . ASP A 1 92 ? -0.980 -1.324 2.846 1.00 97.06 92 ASP A CA 1
ATOM 657 C C . ASP A 1 92 ? -0.745 0.120 2.364 1.00 97.06 92 ASP A C 1
ATOM 659 O O . ASP A 1 92 ? -1.515 1.024 2.708 1.00 97.06 92 ASP A O 1
ATOM 663 N N . LEU A 1 93 ? 0.283 0.325 1.540 1.00 97.75 93 LEU A N 1
ATOM 664 C CA . LEU A 1 93 ? 0.669 1.579 0.891 1.00 97.75 93 LEU A CA 1
ATOM 665 C C . LEU A 1 93 ? 1.228 1.267 -0.502 1.00 97.75 93 LEU A C 1
ATOM 667 O O . LEU A 1 93 ? 1.781 0.188 -0.693 1.00 97.75 93 LEU A O 1
ATOM 671 N N . PRO A 1 94 ? 1.146 2.192 -1.475 1.00 98.31 94 PRO A N 1
ATOM 672 C CA . PRO A 1 94 ? 1.927 2.043 -2.692 1.00 98.31 94 PRO A CA 1
ATOM 673 C C . PRO A 1 94 ? 3.413 2.052 -2.346 1.00 98.31 94 PRO A C 1
ATOM 675 O O . PRO A 1 94 ? 3.891 2.993 -1.705 1.00 98.31 94 PRO A O 1
ATOM 678 N N . SER A 1 95 ? 4.143 1.022 -2.771 1.00 98.31 95 SER A N 1
ATOM 679 C CA . SER A 1 95 ? 5.574 0.912 -2.494 1.00 98.31 95 SER A CA 1
ATOM 680 C C . SER A 1 95 ? 6.299 2.173 -2.942 1.00 98.31 95 SER A C 1
ATOM 682 O O . SER A 1 95 ? 6.114 2.621 -4.073 1.00 98.31 95 SER A O 1
ATOM 684 N N . GLY A 1 96 ? 7.119 2.749 -2.061 1.00 97.81 96 GLY A N 1
ATOM 685 C CA . GLY A 1 96 ? 7.818 4.019 -2.296 1.00 97.81 96 GLY A CA 1
ATOM 686 C C . GLY A 1 96 ? 7.103 5.276 -1.787 1.00 97.81 96 GLY A C 1
ATOM 687 O O . GLY A 1 96 ? 7.620 6.377 -1.986 1.00 97.81 96 GLY A O 1
ATOM 688 N N . ILE A 1 97 ? 5.948 5.132 -1.129 1.00 98.31 97 ILE A N 1
ATOM 689 C CA . ILE A 1 97 ? 5.271 6.209 -0.396 1.00 98.31 97 ILE A CA 1
ATOM 690 C C . ILE A 1 97 ? 5.568 6.095 1.099 1.00 98.31 97 ILE A C 1
ATOM 692 O O . ILE A 1 97 ? 5.356 5.047 1.707 1.00 98.31 97 ILE A O 1
ATOM 696 N N . ASP A 1 98 ? 5.998 7.199 1.706 1.00 97.75 98 ASP A N 1
ATOM 697 C CA . ASP A 1 98 ? 6.213 7.272 3.149 1.00 97.75 98 ASP A CA 1
ATOM 698 C C . ASP A 1 98 ? 4.875 7.259 3.911 1.00 97.75 98 ASP A C 1
ATOM 700 O O . ASP A 1 98 ? 3.942 8.016 3.610 1.00 97.75 98 ASP A O 1
ATOM 704 N N . ALA A 1 99 ? 4.780 6.397 4.925 1.00 97.12 99 ALA A N 1
ATOM 705 C CA . ALA A 1 99 ? 3.554 6.163 5.684 1.00 97.12 99 ALA A CA 1
ATOM 706 C C . ALA A 1 99 ? 3.082 7.368 6.513 1.00 97.12 99 ALA A C 1
ATOM 708 O O . ALA A 1 99 ? 1.888 7.466 6.824 1.00 97.12 99 ALA A O 1
ATOM 709 N N . SER A 1 100 ? 3.998 8.266 6.872 1.00 95.94 100 SER A N 1
ATOM 710 C CA . SER A 1 100 ? 3.770 9.373 7.800 1.00 95.94 100 SER A CA 1
ATOM 711 C C . SER A 1 100 ? 3.756 10.720 7.084 1.00 95.94 100 SER A C 1
ATOM 713 O O . SER A 1 100 ? 2.807 11.487 7.254 1.00 95.94 100 SER A O 1
ATOM 715 N N . SER A 1 101 ? 4.770 11.008 6.263 1.00 96.56 101 SER A N 1
ATOM 716 C CA . SER A 1 101 ? 4.911 12.293 5.565 1.00 96.56 101 SER A CA 1
ATOM 717 C C . SER A 1 101 ? 4.044 12.391 4.306 1.00 96.56 101 SER A C 1
ATOM 719 O O . SER A 1 101 ? 3.731 13.496 3.861 1.00 96.56 101 SER A O 1
ATOM 721 N N . ALA A 1 102 ? 3.610 11.250 3.753 1.00 97.06 102 ALA A N 1
ATOM 722 C CA . ALA A 1 102 ? 2.934 11.152 2.456 1.00 97.06 102 ALA A CA 1
ATOM 723 C C . ALA A 1 102 ? 3.776 11.634 1.264 1.00 97.06 102 ALA A C 1
ATOM 725 O O . ALA A 1 102 ? 3.238 11.939 0.190 1.00 97.06 102 ALA A O 1
ATOM 726 N N . GLU A 1 103 ? 5.092 11.703 1.456 1.00 97.62 103 GLU A N 1
ATOM 727 C CA . GLU A 1 103 ? 6.054 12.037 0.420 1.00 97.62 103 GLU A CA 1
ATOM 728 C C . GLU A 1 103 ? 6.475 10.803 -0.379 1.00 97.62 103 GLU A C 1
ATOM 730 O O . GLU A 1 103 ? 6.276 9.651 0.013 1.00 97.62 103 GLU A O 1
ATOM 735 N N . ARG A 1 104 ? 7.081 11.084 -1.531 1.00 96.75 104 ARG A N 1
ATOM 736 C CA . ARG A 1 104 ? 7.667 10.106 -2.438 1.00 96.75 104 ARG A CA 1
ATOM 737 C C . ARG A 1 104 ? 9.168 10.404 -2.564 1.00 96.75 104 ARG A C 1
ATOM 739 O O . ARG A 1 104 ? 9.558 11.137 -3.476 1.00 96.75 104 ARG A O 1
ATOM 746 N N . PRO A 1 105 ? 10.012 9.878 -1.662 1.00 96.25 105 PRO A N 1
ATOM 747 C CA . PRO A 1 105 ? 11.450 10.169 -1.643 1.00 96.25 105 PRO A CA 1
ATOM 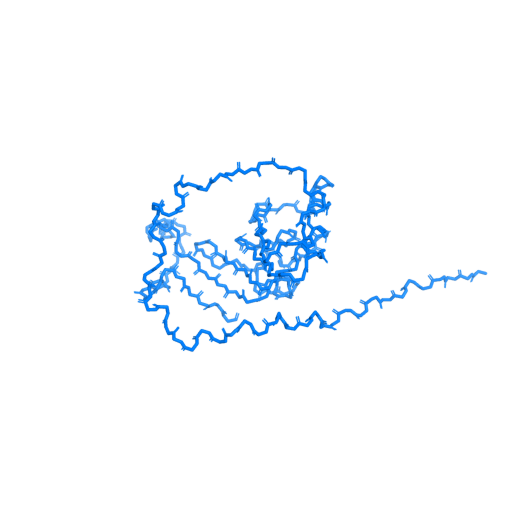748 C C . PRO A 1 105 ? 12.224 9.567 -2.831 1.00 96.25 105 PRO A C 1
ATOM 750 O O . PRO A 1 105 ? 13.372 9.935 -3.066 1.00 96.25 105 PRO A O 1
ATOM 753 N N . GLY A 1 106 ? 11.609 8.666 -3.607 1.00 96.00 106 GLY A N 1
ATOM 754 C CA . GLY A 1 106 ? 12.226 8.027 -4.770 1.00 96.00 106 GLY A CA 1
ATOM 755 C C . GLY A 1 106 ? 11.208 7.491 -5.780 1.00 96.00 106 GLY A C 1
ATOM 756 O O . GLY A 1 106 ? 10.190 8.126 -6.067 1.00 96.00 106 GLY A O 1
ATOM 757 N N . ALA A 1 107 ? 11.485 6.326 -6.365 1.00 96.56 107 ALA A N 1
ATOM 758 C CA . ALA A 1 107 ? 10.506 5.628 -7.199 1.00 96.56 107 ALA A CA 1
ATOM 759 C C . ALA A 1 107 ? 9.304 5.191 -6.345 1.00 96.56 107 ALA A C 1
ATOM 761 O O . ALA A 1 107 ? 9.493 4.794 -5.200 1.00 96.56 107 ALA A O 1
ATOM 762 N N . ALA A 1 108 ? 8.090 5.244 -6.897 1.00 97.88 108 ALA A N 1
ATOM 763 C CA . ALA A 1 108 ? 6.918 4.677 -6.238 1.00 97.88 108 ALA A CA 1
ATOM 764 C C . ALA A 1 108 ? 5.943 4.042 -7.224 1.00 97.88 108 ALA A C 1
ATOM 766 O O . ALA A 1 108 ? 5.846 4.468 -8.379 1.00 97.88 108 ALA A O 1
ATOM 767 N N . VAL A 1 109 ? 5.214 3.039 -6.743 1.00 98.00 109 VAL A N 1
ATOM 768 C CA . VAL A 1 109 ? 4.150 2.369 -7.487 1.00 98.00 109 VAL A CA 1
ATOM 769 C C . VAL A 1 109 ? 2.947 3.292 -7.588 1.00 98.00 109 VAL A C 1
ATOM 771 O O . VAL A 1 109 ? 2.477 3.837 -6.593 1.00 98.00 109 VAL A O 1
ATOM 774 N N . ARG A 1 110 ? 2.426 3.457 -8.806 1.00 97.25 110 ARG A N 1
ATOM 775 C CA . ARG A 1 110 ? 1.162 4.152 -9.045 1.00 97.25 110 ARG A CA 1
ATOM 776 C C . ARG A 1 110 ? 0.035 3.128 -9.110 1.00 97.25 110 ARG A C 1
ATOM 778 O O . ARG A 1 110 ? -0.140 2.478 -10.139 1.00 97.25 110 ARG A O 1
ATOM 785 N N . ALA A 1 111 ? -0.700 3.001 -8.015 1.00 98.12 111 ALA A N 1
ATOM 786 C CA . ALA A 1 111 ? -1.797 2.062 -7.879 1.00 98.12 111 ALA A CA 1
ATOM 787 C C . ALA A 1 111 ? -3.105 2.621 -8.447 1.00 98.12 111 ALA A C 1
ATOM 789 O O . ALA A 1 111 ? -3.389 3.820 -8.364 1.00 98.12 111 ALA A O 1
ATOM 790 N N . ASP A 1 112 ? -3.929 1.722 -8.972 1.00 98.12 112 ASP A N 1
ATOM 791 C CA . ASP A 1 112 ? -5.333 1.991 -9.269 1.00 98.12 112 ASP A CA 1
ATOM 792 C C . ASP A 1 112 ? -6.189 1.814 -8.008 1.00 98.12 112 ASP A C 1
ATOM 794 O O . ASP A 1 112 ? -7.162 2.544 -7.807 1.00 98.12 112 ASP A O 1
ATOM 798 N N . VAL A 1 113 ? -5.796 0.884 -7.127 1.00 98.25 113 VAL A N 1
ATOM 799 C CA . VAL A 1 113 ? -6.422 0.640 -5.820 1.00 98.25 113 VAL A CA 1
ATOM 800 C C . VAL A 1 113 ? -5.348 0.394 -4.759 1.00 98.25 113 VAL A C 1
ATOM 802 O O . VAL A 1 113 ? -4.428 -0.385 -4.981 1.00 98.25 113 VAL A O 1
ATOM 805 N N . THR A 1 114 ? -5.490 0.990 -3.578 1.00 98.38 114 THR A N 1
ATOM 806 C CA . THR A 1 114 ? -4.688 0.664 -2.390 1.00 98.38 114 THR A CA 1
ATOM 807 C C . THR A 1 114 ? -5.574 0.080 -1.304 1.00 98.38 114 THR A C 1
ATOM 809 O O . THR A 1 114 ? -6.520 0.733 -0.860 1.00 98.38 114 THR A O 1
ATOM 812 N N . LEU A 1 115 ? -5.248 -1.125 -0.842 1.00 98.12 115 LEU A N 1
ATOM 813 C CA . LEU A 1 115 ? -5.897 -1.778 0.288 1.00 98.12 115 LEU A CA 1
ATOM 814 C C . LEU A 1 115 ? -5.055 -1.590 1.553 1.00 98.12 115 LEU A C 1
ATOM 816 O O . LEU A 1 115 ? -4.146 -2.369 1.827 1.00 98.12 115 LEU A O 1
ATOM 820 N N . GLY A 1 116 ? -5.372 -0.561 2.337 1.00 97.06 116 GLY A N 1
ATOM 821 C CA . GLY A 1 116 ? -4.768 -0.343 3.648 1.00 97.06 116 GLY A CA 1
ATOM 822 C C . GLY A 1 116 ? -5.097 -1.483 4.614 1.00 97.06 116 GLY A C 1
ATOM 823 O O . GLY A 1 116 ? -6.216 -1.998 4.607 1.00 97.06 116 GLY A O 1
ATOM 824 N N . LEU A 1 117 ? -4.147 -1.861 5.472 1.00 95.69 117 LEU A N 1
ATOM 825 C CA . LEU A 1 117 ? -4.311 -2.987 6.399 1.00 95.69 117 LEU A CA 1
ATOM 826 C C . LEU A 1 117 ? -4.437 -2.507 7.854 1.00 95.69 117 LEU A C 1
ATOM 828 O O . LEU A 1 117 ? -3.549 -1.832 8.377 1.00 95.69 117 LEU A O 1
ATOM 832 N N . GLY A 1 118 ? -5.532 -2.839 8.538 1.00 90.88 118 GLY A N 1
ATOM 833 C CA . GLY A 1 118 ? -5.761 -2.419 9.925 1.00 90.88 118 GLY A CA 1
ATOM 834 C C . GLY A 1 118 ? -6.266 -0.977 10.024 1.00 90.88 118 GLY A C 1
ATOM 835 O O . GLY A 1 118 ? -7.468 -0.751 9.951 1.00 90.88 118 GLY A O 1
ATOM 836 N N . LEU A 1 119 ? -5.372 0.008 10.189 1.00 92.06 119 LEU A N 1
ATOM 837 C CA . LEU A 1 119 ? -5.743 1.434 10.253 1.00 92.06 119 LEU A CA 1
ATOM 838 C C . LEU A 1 119 ? -5.334 2.216 8.997 1.00 92.06 119 LEU A C 1
ATOM 840 O O . LEU A 1 119 ? -4.329 1.861 8.370 1.00 92.06 119 LEU A O 1
ATOM 844 N N . PRO A 1 120 ? -6.065 3.298 8.641 1.00 92.50 120 PRO A N 1
ATOM 845 C CA . PRO A 1 120 ? -5.664 4.207 7.573 1.00 92.50 120 PRO A CA 1
ATOM 846 C C . PRO A 1 120 ? -4.298 4.832 7.854 1.00 92.50 120 PRO A C 1
ATOM 848 O O . PRO A 1 120 ? -4.073 5.389 8.929 1.00 92.50 120 PRO A O 1
ATOM 851 N N . LYS A 1 121 ? -3.402 4.798 6.865 1.00 93.38 121 LYS A N 1
ATOM 852 C CA . LYS A 1 121 ? -2.115 5.497 6.935 1.00 93.38 121 LYS A CA 1
ATOM 853 C C . LYS A 1 121 ? -2.269 6.921 6.419 1.00 93.38 121 LYS A C 1
ATOM 855 O O . LYS A 1 121 ? -2.951 7.153 5.416 1.00 93.38 121 LYS A O 1
ATOM 860 N N . ILE A 1 122 ? -1.597 7.864 7.079 1.00 94.75 122 ILE A N 1
ATOM 861 C CA . ILE A 1 122 ? -1.540 9.270 6.649 1.00 94.75 122 ILE A CA 1
ATOM 862 C C . ILE A 1 122 ? -0.960 9.349 5.234 1.00 94.75 122 ILE A C 1
ATOM 864 O O . ILE A 1 122 ? -1.521 10.050 4.388 1.00 94.75 122 ILE A O 1
ATOM 868 N N . GLY A 1 123 ? 0.080 8.550 4.978 1.00 95.38 123 GLY A N 1
ATOM 869 C CA . GLY A 1 123 ? 0.763 8.409 3.701 1.00 95.38 123 GLY A CA 1
ATOM 870 C C . GLY A 1 123 ? -0.194 8.210 2.536 1.00 95.38 123 GLY A C 1
ATOM 871 O O . GLY A 1 123 ? -0.184 8.982 1.589 1.00 95.38 123 GLY A O 1
ATOM 872 N N . ALA A 1 124 ? -1.132 7.268 2.646 1.00 95.44 124 ALA A N 1
ATOM 873 C CA . ALA A 1 124 ? -2.094 6.983 1.580 1.00 95.44 124 ALA A CA 1
ATOM 874 C C . ALA A 1 124 ? -3.096 8.126 1.324 1.00 95.44 124 ALA A C 1
ATOM 876 O O . ALA A 1 124 ? -3.781 8.127 0.306 1.00 95.44 124 ALA A O 1
ATOM 877 N N . GLY A 1 125 ? -3.275 9.060 2.264 1.00 95.44 125 GLY A N 1
ATOM 878 C CA . GLY A 1 125 ? -4.377 10.026 2.250 1.00 95.44 125 GLY A CA 1
ATOM 879 C C . GLY A 1 125 ? -4.021 11.466 1.942 1.00 95.44 125 GLY A C 1
ATOM 880 O O . GLY A 1 125 ? -4.927 12.298 1.876 1.00 95.44 125 GLY A O 1
ATOM 881 N N . ARG A 1 126 ? -2.743 11.789 1.754 1.00 95.38 126 ARG A N 1
ATOM 882 C CA . ARG A 1 126 ? -2.278 13.166 1.544 1.00 95.38 126 ARG A CA 1
ATOM 883 C C . ARG A 1 126 ? -1.223 13.230 0.444 1.00 95.38 126 ARG A C 1
ATOM 885 O O . ARG A 1 126 ? -0.740 12.199 -0.003 1.00 95.38 126 ARG A O 1
ATOM 892 N N . GLY A 1 127 ? -0.895 14.445 0.005 1.00 95.62 127 GLY A N 1
ATOM 893 C CA . GLY A 1 127 ? 0.283 14.713 -0.826 1.00 95.62 127 GLY A CA 1
ATOM 894 C C . GLY A 1 127 ? 0.426 13.804 -2.049 1.00 95.62 127 GLY A C 1
ATOM 895 O O . GLY A 1 127 ? -0.531 13.603 -2.803 1.00 95.62 127 GLY A O 1
ATOM 896 N N . GLU A 1 128 ? 1.636 13.275 -2.229 1.00 97.06 128 GLU A N 1
ATOM 897 C CA . GLU A 1 128 ? 1.950 12.313 -3.285 1.00 97.06 128 GLU A CA 1
ATOM 898 C C . GLU A 1 128 ? 1.251 10.982 -3.031 1.00 97.06 128 GLU A C 1
ATOM 900 O O . GLU A 1 128 ? 0.671 10.415 -3.953 1.00 97.06 128 GLU A O 1
ATOM 905 N N . GLY A 1 129 ? 1.201 10.513 -1.785 1.00 96.94 129 GLY A N 1
ATOM 906 C CA . GLY A 1 129 ? 0.581 9.227 -1.500 1.00 96.94 129 GLY A CA 1
ATOM 907 C C . GLY A 1 129 ? -0.894 9.143 -1.911 1.00 96.94 129 GLY A C 1
ATOM 908 O O . GLY A 1 129 ? -1.285 8.153 -2.518 1.00 96.94 129 GLY A O 1
ATOM 909 N N . ARG A 1 130 ? -1.700 10.208 -1.769 1.00 96.75 130 ARG A N 1
ATOM 910 C CA . ARG A 1 130 ? -3.076 10.230 -2.316 1.00 96.75 130 ARG A CA 1
ATOM 911 C C . ARG A 1 130 ? -3.117 10.196 -3.845 1.00 96.75 130 ARG A C 1
ATOM 913 O O . ARG A 1 130 ? -4.059 9.654 -4.413 1.00 96.75 130 ARG A O 1
ATOM 920 N N . ARG A 1 131 ? -2.121 10.771 -4.524 1.00 97.06 131 ARG A N 1
ATOM 921 C CA . ARG A 1 131 ? -2.023 10.761 -5.997 1.00 97.06 131 ARG A CA 1
ATOM 922 C C . ARG A 1 131 ? -1.595 9.398 -6.543 1.00 97.06 131 ARG A C 1
ATOM 924 O O . ARG A 1 131 ? -1.900 9.103 -7.699 1.00 97.06 131 ARG A O 1
ATOM 931 N N . PHE A 1 132 ? -0.874 8.619 -5.739 1.00 97.88 132 PHE A N 1
ATOM 932 C CA . PHE A 1 132 ? -0.348 7.301 -6.095 1.00 97.88 132 PHE A CA 1
ATOM 933 C C . PHE A 1 132 ? -1.215 6.148 -5.579 1.00 97.88 132 PHE A C 1
ATOM 935 O O . PHE A 1 132 ? -1.096 5.046 -6.097 1.00 97.88 132 PHE A O 1
ATOM 942 N N . ALA A 1 133 ? -2.105 6.391 -4.613 1.00 97.81 133 ALA A N 1
ATOM 943 C CA . ALA A 1 133 ? -2.914 5.344 -3.993 1.00 97.81 133 ALA A CA 1
ATOM 944 C C . ALA A 1 133 ? -4.176 4.934 -4.772 1.00 97.81 133 ALA A C 1
ATOM 946 O O . ALA A 1 133 ? -4.788 3.921 -4.429 1.00 97.81 133 ALA A O 1
ATOM 947 N N . GLY A 1 134 ? -4.594 5.701 -5.783 1.00 96.88 134 GLY A N 1
ATOM 948 C CA . GLY A 1 134 ? -5.826 5.411 -6.521 1.00 96.88 134 GLY A CA 1
ATOM 949 C C . GLY A 1 134 ? -7.057 5.382 -5.604 1.00 96.88 134 GLY A C 1
ATOM 950 O O . GLY A 1 134 ? -7.193 6.218 -4.704 1.00 96.88 1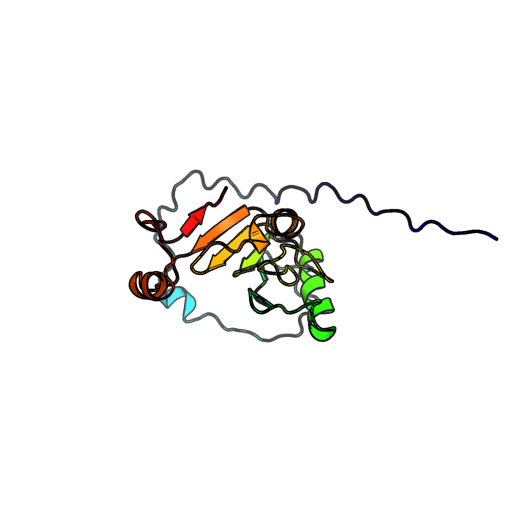34 GLY A O 1
ATOM 951 N N . GLN A 1 135 ? -7.963 4.422 -5.814 1.00 97.75 135 GLN A N 1
ATOM 952 C CA . GLN A 1 135 ? -9.060 4.164 -4.879 1.00 97.75 135 GLN A CA 1
ATOM 953 C C . GLN A 1 135 ? -8.518 3.573 -3.576 1.00 97.75 135 GLN A C 1
ATOM 955 O O . GLN A 1 135 ? -7.779 2.596 -3.583 1.00 97.75 135 GLN A O 1
ATOM 960 N N . ARG A 1 136 ? -8.934 4.119 -2.433 1.00 97.00 136 ARG A N 1
ATOM 961 C CA . ARG A 1 136 ? -8.435 3.689 -1.125 1.00 97.00 136 ARG A CA 1
ATOM 962 C C . ARG A 1 136 ? -9.474 2.844 -0.415 1.00 97.00 136 ARG A C 1
ATOM 964 O O . ARG A 1 136 ? -10.593 3.291 -0.167 1.00 97.00 136 ARG A O 1
ATOM 971 N N . LEU A 1 137 ? -9.086 1.628 -0.080 1.00 97.06 137 LEU A N 1
ATOM 972 C CA . LEU A 1 137 ? -9.859 0.683 0.704 1.00 97.06 137 LEU A CA 1
ATOM 973 C C . LEU A 1 137 ? -9.117 0.405 2.012 1.00 97.06 137 LEU A C 1
ATOM 975 O O . LEU A 1 137 ? -7.906 0.595 2.102 1.00 97.06 137 LEU A O 1
ATOM 979 N N . LEU A 1 138 ? -9.838 -0.049 3.027 1.00 96.06 138 LEU A N 1
ATOM 980 C CA . LEU A 1 138 ? -9.277 -0.479 4.299 1.00 96.06 138 LEU A CA 1
ATOM 981 C C . LEU A 1 138 ? -9.819 -1.863 4.635 1.00 96.06 138 LEU A C 1
ATOM 983 O O . LEU A 1 138 ? -11.036 -2.040 4.647 1.00 96.06 138 LEU A O 1
ATOM 987 N N . ALA A 1 139 ? -8.928 -2.813 4.905 1.00 95.50 139 ALA A N 1
ATOM 988 C CA . ALA A 1 139 ? -9.268 -4.171 5.304 1.00 95.50 139 ALA A CA 1
ATOM 989 C C . ALA A 1 139 ? -9.146 -4.376 6.818 1.00 95.50 139 ALA A C 1
ATOM 991 O O . ALA A 1 139 ? -8.143 -3.994 7.434 1.00 95.50 139 ALA A O 1
ATOM 992 N N . ASP A 1 140 ? -10.135 -5.071 7.377 1.00 92.62 140 ASP A N 1
ATOM 993 C CA . ASP A 1 140 ? -10.032 -5.707 8.683 1.00 92.62 140 ASP A CA 1
ATOM 994 C C . ASP A 1 140 ? -9.131 -6.940 8.571 1.00 92.62 140 ASP A C 1
ATOM 996 O O . ASP A 1 140 ? -9.460 -7.912 7.890 1.00 92.62 140 ASP A O 1
ATOM 1000 N N . ILE A 1 141 ? -7.985 -6.891 9.244 1.00 92.81 141 ILE A N 1
ATOM 1001 C CA . ILE A 1 141 ? -7.031 -8.004 9.316 1.00 92.81 141 ILE A CA 1
ATOM 1002 C C . ILE A 1 141 ? -7.091 -8.733 10.666 1.00 92.81 141 ILE A C 1
ATOM 1004 O O . ILE A 1 141 ? -6.184 -9.489 11.003 1.00 92.81 141 ILE A O 1
ATOM 1008 N N . GLY A 1 142 ? -8.148 -8.504 11.454 1.00 91.12 142 GLY A N 1
ATOM 1009 C CA . GLY A 1 142 ? -8.394 -9.199 12.715 1.00 91.12 142 GLY A CA 1
ATOM 1010 C C . GLY A 1 142 ? -7.603 -8.653 13.903 1.00 91.12 142 GLY A C 1
ATOM 1011 O O . GLY A 1 142 ? -7.411 -9.373 14.884 1.00 91.12 142 GLY A O 1
ATOM 1012 N N . ILE A 1 143 ? -7.134 -7.400 13.846 1.00 90.56 143 ILE A N 1
ATOM 1013 C CA . ILE A 1 143 ? -6.476 -6.763 14.996 1.00 90.56 143 ILE A CA 1
ATOM 1014 C C . ILE A 1 143 ? -7.529 -6.515 16.090 1.00 90.56 143 ILE A C 1
ATOM 1016 O O . ILE A 1 143 ? -8.492 -5.782 15.853 1.00 90.56 143 ILE A O 1
ATOM 1020 N N . PRO A 1 144 ? -7.364 -7.070 17.307 1.00 89.62 144 PRO A N 1
ATOM 1021 C CA . PRO A 1 144 ? -8.343 -6.885 18.370 1.00 89.62 144 PRO A CA 1
ATOM 1022 C C . PRO A 1 144 ? -8.457 -5.410 18.793 1.00 89.62 144 PRO A C 1
ATOM 1024 O O . PRO A 1 144 ? -7.422 -4.767 18.986 1.00 89.62 144 PRO A O 1
ATOM 1027 N N . PRO A 1 145 ? -9.666 -4.881 19.078 1.00 88.19 145 PRO A N 1
ATOM 1028 C CA . PRO A 1 145 ? -9.844 -3.495 19.531 1.00 88.19 145 PRO A CA 1
ATOM 1029 C C . PRO A 1 145 ? -8.994 -3.118 20.755 1.00 88.19 145 PRO A C 1
ATOM 1031 O O . PRO A 1 145 ? -8.490 -2.001 20.856 1.00 88.19 145 PRO A O 1
ATOM 1034 N N . ALA A 1 146 ? -8.761 -4.076 21.659 1.00 90.88 146 ALA A N 1
ATOM 1035 C CA . ALA A 1 146 ? -7.915 -3.893 22.837 1.00 90.88 146 ALA A CA 1
ATOM 1036 C C . ALA A 1 146 ? -6.449 -3.550 22.498 1.00 90.88 146 ALA A C 1
ATOM 1038 O 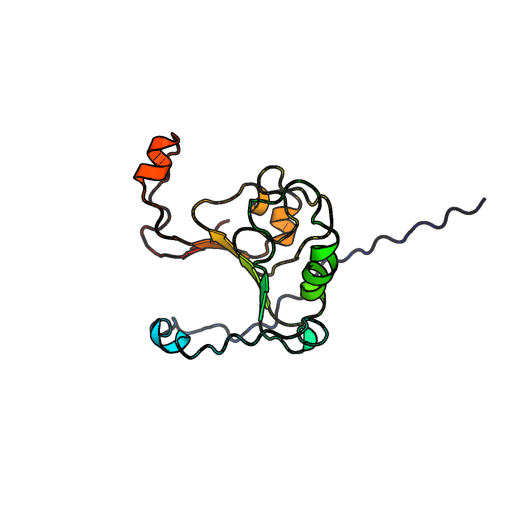O . ALA A 1 146 ? -5.765 -2.928 23.309 1.00 90.88 146 ALA A O 1
ATOM 1039 N N . ALA A 1 147 ? -5.949 -3.941 21.319 1.00 93.06 147 ALA A N 1
ATOM 1040 C CA . ALA A 1 147 ? -4.607 -3.572 20.873 1.00 93.06 147 ALA A CA 1
ATOM 1041 C C . ALA A 1 147 ? -4.501 -2.060 20.624 1.00 93.06 147 ALA A C 1
ATOM 1043 O O . ALA A 1 147 ? -3.541 -1.435 21.066 1.00 93.06 147 ALA A O 1
ATOM 1044 N N . TYR A 1 148 ? -5.519 -1.460 20.002 1.00 91.94 148 TYR A N 1
ATOM 1045 C CA . TYR A 1 148 ? -5.574 -0.016 19.773 1.00 91.94 148 TYR A CA 1
ATOM 1046 C C . TYR A 1 148 ? -5.780 0.770 21.070 1.00 91.94 148 TYR A C 1
ATOM 1048 O O . TYR A 1 148 ? -5.092 1.761 21.304 1.00 91.94 148 TYR A O 1
ATOM 1056 N N . GLN A 1 149 ? -6.641 0.273 21.962 1.00 91.38 149 GLN A N 1
ATOM 1057 C CA . GLN A 1 149 ? -6.887 0.895 23.269 1.00 91.38 149 GLN A CA 1
ATOM 1058 C C . GLN A 1 149 ? -5.613 0.997 24.117 1.00 91.38 149 GLN A C 1
ATOM 1060 O O . GLN A 1 149 ? -5.376 2.023 24.747 1.00 91.38 149 GLN A O 1
ATOM 1065 N N . ARG A 1 150 ? -4.751 -0.031 24.099 1.00 94.94 150 ARG A N 1
ATOM 1066 C CA . ARG A 1 150 ? -3.451 -0.006 24.801 1.00 94.94 150 ARG A CA 1
ATOM 1067 C C . ARG A 1 150 ? -2.495 1.066 24.278 1.00 94.94 150 ARG A C 1
ATOM 1069 O O . ARG A 1 150 ? -1.620 1.494 25.020 1.00 94.94 150 ARG A O 1
ATOM 1076 N N . LEU A 1 151 ? -2.666 1.489 23.028 1.00 93.50 151 LEU A N 1
ATOM 1077 C CA . LEU A 1 151 ? -1.909 2.577 22.410 1.00 93.50 151 LEU A CA 1
ATOM 1078 C C . LEU A 1 151 ? -2.593 3.944 22.588 1.00 93.50 151 LEU A C 1
ATOM 1080 O O . LEU A 1 151 ? -2.116 4.932 22.041 1.00 93.50 151 LEU A O 1
ATOM 1084 N N . GLY A 1 152 ? -3.714 4.010 23.317 1.00 94.38 152 GLY A N 1
ATOM 1085 C CA . GLY A 1 152 ? -4.512 5.230 23.460 1.00 94.38 152 GLY A CA 1
ATOM 1086 C C . GLY A 1 152 ? -5.226 5.647 22.171 1.00 94.38 152 GLY A C 1
ATOM 1087 O O . GLY A 1 152 ? -5.610 6.804 22.032 1.00 94.38 152 GLY A O 1
ATOM 1088 N N . ILE A 1 153 ? -5.385 4.726 21.215 1.00 91.25 153 ILE A N 1
ATOM 1089 C CA . ILE A 1 153 ? -6.042 4.989 19.936 1.00 91.25 153 ILE A CA 1
ATOM 1090 C C . ILE A 1 153 ? -7.501 4.551 20.041 1.00 91.25 153 ILE A C 1
ATOM 1092 O O . ILE A 1 153 ? -7.807 3.362 20.169 1.00 91.25 153 ILE A O 1
ATOM 1096 N N . GLU A 1 154 ? -8.410 5.515 19.933 1.00 86.31 154 GLU A N 1
ATOM 1097 C CA . GLU A 1 154 ? -9.834 5.238 19.796 1.00 86.31 154 GLU A CA 1
ATOM 1098 C C . GLU A 1 154 ? -10.161 4.903 18.343 1.00 86.31 154 GLU A C 1
ATOM 1100 O O . GLU A 1 154 ? -10.129 5.750 17.449 1.00 86.31 154 GLU A O 1
ATOM 1105 N N . VAL A 1 155 ? -10.483 3.636 18.105 1.00 81.75 155 VAL A N 1
ATOM 1106 C CA . VAL A 1 155 ? -10.948 3.159 16.806 1.00 81.75 155 VAL A CA 1
ATOM 1107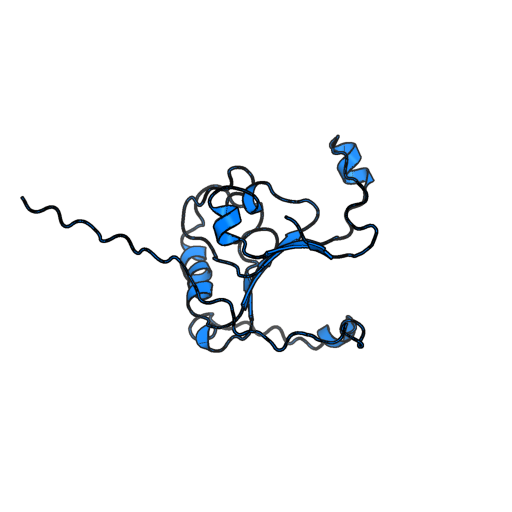 C C . VAL A 1 155 ? -12.443 2.924 16.934 1.00 81.75 155 VAL A C 1
ATOM 1109 O O . VAL A 1 155 ? -12.885 2.093 17.728 1.00 81.75 155 VAL A O 1
ATOM 1112 N N . GLY A 1 156 ? -13.231 3.690 16.179 1.00 80.00 156 GLY A N 1
ATOM 1113 C CA . GLY A 1 156 ? -14.668 3.457 16.070 1.00 80.00 156 GLY A CA 1
ATOM 1114 C C . GLY A 1 156 ? -14.973 2.088 15.454 1.00 80.00 156 GLY A C 1
ATOM 1115 O O . GLY A 1 156 ? -14.087 1.297 15.138 1.00 80.00 156 GLY A O 1
ATOM 1116 N N . ASN A 1 157 ? -16.249 1.802 15.215 1.00 78.44 157 ASN A N 1
ATOM 1117 C CA . ASN A 1 157 ? -16.661 0.517 14.649 1.00 78.44 157 ASN A CA 1
ATOM 1118 C C . ASN A 1 157 ? -16.499 0.495 13.111 1.00 78.44 157 ASN A C 1
ATOM 1120 O O . ASN A 1 157 ? -17.469 0.336 12.372 1.00 78.44 157 ASN A O 1
ATOM 1124 N N . VAL A 1 158 ? -15.269 0.729 12.632 1.00 81.56 158 VAL A N 1
ATOM 1125 C CA . VAL A 1 158 ? -14.927 0.949 11.213 1.00 81.56 158 VAL A CA 1
ATOM 1126 C C . VAL A 1 158 ? -15.378 -0.220 10.332 1.00 81.56 158 VAL A C 1
ATOM 1128 O O . VAL A 1 158 ? -15.901 0.002 9.246 1.00 81.56 158 VAL A O 1
ATOM 1131 N N . PHE A 1 159 ? -15.265 -1.452 10.832 1.00 84.50 159 PHE A N 1
ATOM 1132 C CA . PHE A 1 159 ? -15.582 -2.684 10.097 1.00 84.50 159 PHE A CA 1
ATOM 1133 C C . PHE A 1 159 ? -16.930 -3.309 10.484 1.00 84.50 159 PHE A C 1
ATOM 1135 O O . PHE A 1 159 ? -17.195 -4.469 10.184 1.00 84.50 159 PHE A O 1
ATOM 1142 N N . ARG A 1 160 ? -17.825 -2.547 11.135 1.00 75.19 160 ARG A N 1
ATOM 1143 C CA . ARG A 1 160 ? -19.101 -3.065 11.673 1.00 75.19 160 ARG A CA 1
ATOM 1144 C C . ARG A 1 160 ? -19.960 -3.804 10.643 1.00 75.19 160 ARG A C 1
ATOM 1146 O O . ARG A 1 160 ? -20.714 -4.702 11.008 1.00 75.19 160 ARG A O 1
ATOM 1153 N N . HIS A 1 161 ? -19.904 -3.374 9.385 1.00 76.25 161 HIS A N 1
ATOM 1154 C CA . HIS A 1 161 ? -20.805 -3.830 8.325 1.00 76.25 161 HIS A CA 1
ATOM 1155 C C . HIS A 1 161 ? -20.096 -4.562 7.179 1.00 76.25 161 HIS A C 1
ATOM 1157 O O . HIS A 1 161 ? -20.773 -5.154 6.342 1.00 76.25 161 HIS A O 1
ATOM 1163 N N . ALA A 1 162 ? -18.761 -4.528 7.129 1.00 84.44 162 ALA A N 1
ATOM 1164 C CA . ALA A 1 162 ? -17.959 -5.173 6.096 1.00 84.44 162 ALA A CA 1
ATOM 1165 C C . ALA A 1 162 ? -16.504 -5.326 6.556 1.00 84.44 162 ALA A C 1
ATOM 1167 O O . ALA A 1 162 ? -15.976 -4.453 7.244 1.00 84.44 162 ALA A O 1
ATOM 1168 N N . SER A 1 163 ? -15.839 -6.391 6.102 1.00 87.81 163 SER A N 1
ATOM 1169 C CA . SER A 1 163 ? -14.400 -6.606 6.312 1.00 87.81 163 SER A CA 1
ATOM 1170 C C . SER A 1 163 ? -13.519 -5.717 5.427 1.00 87.81 163 SER A C 1
ATOM 1172 O O . SER A 1 163 ? -12.313 -5.653 5.641 1.00 87.81 163 SER A O 1
ATOM 1174 N N . ILE A 1 164 ? -14.103 -5.028 4.440 1.00 93.88 164 ILE A N 1
ATOM 1175 C CA . ILE A 1 164 ? -13.430 -4.024 3.613 1.00 93.88 164 ILE A CA 1
ATOM 1176 C C . ILE A 1 164 ? -14.336 -2.798 3.502 1.00 93.88 164 ILE A C 1
ATOM 1178 O O . ILE A 1 164 ? -15.509 -2.924 3.149 1.00 93.88 164 ILE A O 1
ATOM 1182 N N . VAL A 1 165 ? -13.789 -1.612 3.765 1.00 93.50 165 VAL A N 1
ATOM 1183 C CA . VAL A 1 165 ? -14.506 -0.333 3.645 1.00 93.50 165 VAL A CA 1
ATOM 1184 C C . VAL A 1 165 ? -13.762 0.635 2.735 1.00 93.50 165 VAL A C 1
ATOM 1186 O O . VAL A 1 165 ? -12.534 0.632 2.682 1.00 93.50 165 VAL A O 1
ATOM 1189 N N . SER A 1 166 ? -14.492 1.478 2.004 1.00 93.50 166 SER A N 1
ATOM 1190 C CA . SER A 1 166 ? -13.885 2.548 1.206 1.00 93.50 166 SER A CA 1
ATOM 1191 C C . SER A 1 166 ? -13.546 3.757 2.072 1.00 93.50 166 SER A C 1
ATOM 1193 O O . SER A 1 166 ? -14.345 4.180 2.906 1.00 93.50 166 SER A O 1
ATOM 1195 N N . LEU A 1 167 ? -12.365 4.325 1.843 1.00 91.12 167 LEU A N 1
ATOM 1196 C CA . LEU A 1 167 ? -11.929 5.579 2.445 1.00 91.12 167 LEU A CA 1
ATOM 1197 C C . LEU A 1 167 ? -12.196 6.750 1.475 1.00 91.12 167 LEU A C 1
ATOM 1199 O O . LEU A 1 167 ? -12.184 6.534 0.261 1.00 91.12 167 LEU A O 1
ATOM 1203 N N . PRO A 1 168 ? -12.439 7.972 1.991 1.00 83.12 168 PRO A N 1
ATOM 1204 C CA . PRO A 1 168 ? -12.697 9.169 1.172 1.00 83.12 168 PRO A CA 1
ATOM 1205 C C . PRO A 1 168 ? -11.487 9.658 0.342 1.00 83.12 168 PRO A C 1
ATOM 1207 O O . PRO A 1 168 ? -10.421 9.010 0.371 1.00 83.12 168 PRO A O 1
#

Secondary structure (DSSP, 8-state):
-------------PPPP-------S---SPPPPGGGGTT-------STTTGGG-SEEEE-S--TT--SSPPTTTHHHHHHTTS-SSEEEEESS-TT--TTT---SS-----SEEEEESS--HHHHSHHHHHHS-EEEEE-----HHHHHHTT----STTSS-SEEE--